Protein AF-A0A1F6H329-F1 (afdb_monomer)

Sequence (120 aa):
MDLDRSALQQIVFTAFVAAAVDGFIDDDEITAINGFAQNHWKMEWGPLQTFLRDVDDHVVEFYQTLGEEDLEERLFNQILPQLNLGSKSLLLELLTNLMQADQEIEQAEVRILERLKKSL

Foldseek 3Di:
DQDDLVLLLLLLLLQVLLCCLVPDHDPLSVVLSLVLSVVNDDCVVPDSVVSVVVSVVVNVVCVVPCPPPRSLCCSLPPRLVVHDPVSLVVSLVSLVVSQVVDPDRDPSSVVSSVSSVVVD

Secondary structure (DSSP, 8-state):
----HHHHHHHHHHHHHHHGGGS---HHHHHHHHHHHHHH--GGG--HHHHHHHHHHHHHHHHHTTTTS-HHHHIIIIIGGGS-HHHHHHHHHHHHHHHHHSSS--HHHHHHHHHHHHT-

Nearest PDB structures (foldseek):
  7znk-assembly1_B  TM=3.290E-01  e=5.346E+00  Homo sapiens
  7znk-assembly1_J  TM=3.082E-01  e=5.913E+00  Homo sapiens

InterPro domains:
  IPR029024 TerB-like [G3DSA:1.10.3680.10] (3-120)
  IPR029024 TerB-like [SSF158682] (4-118)

Solvent-accessible surface area (backbone atoms only — not comparable to full-atom values): 7131 Å² total; per-residue (Å²): 132,89,77,50,75,65,59,49,48,53,35,52,40,50,47,56,56,55,58,35,64,88,75,53,73,55,73,67,51,52,49,50,53,51,49,51,51,58,76,71,57,56,74,90,82,48,63,66,69,56,54,52,46,57,37,50,54,51,51,53,52,49,60,72,69,41,78,90,59,56,63,66,59,46,42,62,72,60,51,55,71,73,48,53,67,70,47,49,52,51,40,50,53,50,54,53,51,44,52,65,72,39,92,69,74,52,72,69,55,53,51,49,53,54,53,53,64,76,73,104

Structure (mmCIF, N/CA/C/O backbone):
data_AF-A0A1F6H329-F1
#
_entry.id   AF-A0A1F6H329-F1
#
loop_
_atom_site.group_PDB
_atom_site.id
_atom_site.type_symbol
_atom_site.label_atom_id
_atom_site.label_alt_id
_atom_site.label_comp_id
_atom_site.label_asym_id
_atom_site.label_entity_id
_atom_site.label_seq_id
_atom_site.pdbx_PDB_ins_code
_atom_site.Cartn_x
_atom_site.Cartn_y
_atom_site.Cartn_z
_atom_site.occupancy
_atom_site.B_iso_or_equiv
_atom_site.auth_seq_id
_atom_site.auth_comp_id
_atom_site.auth_asym_id
_atom_site.auth_atom_id
_atom_site.pdbx_PDB_model_num
ATOM 1 N N . MET A 1 1 ? 17.710 3.892 -3.164 1.00 58.84 1 MET A N 1
ATOM 2 C CA . MET A 1 1 ? 17.447 2.551 -2.605 1.00 58.84 1 MET A CA 1
ATOM 3 C C . MET A 1 1 ? 16.958 1.699 -3.754 1.00 58.84 1 MET A C 1
ATOM 5 O O . MET A 1 1 ? 16.058 2.153 -4.447 1.00 58.84 1 MET A O 1
ATOM 9 N N . ASP A 1 2 ? 17.571 0.545 -4.005 1.00 71.25 2 ASP A N 1
ATOM 10 C CA . ASP A 1 2 ? 17.069 -0.363 -5.036 1.00 71.25 2 ASP A CA 1
ATOM 11 C C . ASP A 1 2 ? 15.914 -1.173 -4.459 1.00 71.25 2 ASP A C 1
ATOM 13 O O . ASP A 1 2 ? 16.105 -1.985 -3.556 1.00 71.25 2 ASP A O 1
ATOM 17 N N . LEU A 1 3 ? 14.712 -0.911 -4.963 1.00 86.19 3 LEU A N 1
ATOM 18 C CA . LEU A 1 3 ? 13.537 -1.715 -4.667 1.00 86.19 3 LEU A CA 1
ATOM 19 C C . LEU A 1 3 ? 13.639 -3.032 -5.445 1.00 86.19 3 LEU A C 1
ATOM 21 O O . LEU A 1 3 ? 13.915 -3.022 -6.653 1.00 86.19 3 LEU A O 1
ATOM 25 N N . ASP A 1 4 ? 13.436 -4.157 -4.766 1.00 93.44 4 ASP A N 1
ATOM 26 C CA . ASP A 1 4 ? 13.198 -5.439 -5.427 1.00 93.44 4 ASP A CA 1
ATOM 27 C C . ASP A 1 4 ? 11.694 -5.659 -5.667 1.00 93.44 4 ASP A C 1
ATOM 29 O O . ASP A 1 4 ? 10.845 -4.927 -5.148 1.00 93.44 4 ASP A O 1
ATOM 33 N N . ARG A 1 5 ? 11.361 -6.666 -6.485 1.00 94.06 5 ARG A N 1
ATOM 34 C CA . ARG A 1 5 ? 9.971 -6.976 -6.855 1.00 94.06 5 ARG A CA 1
ATOM 35 C C . ARG A 1 5 ? 9.096 -7.268 -5.630 1.00 94.06 5 ARG A C 1
ATOM 37 O O . ARG A 1 5 ? 7.934 -6.876 -5.621 1.00 94.06 5 ARG A O 1
ATOM 44 N N . SER A 1 6 ? 9.638 -7.947 -4.618 1.00 92.94 6 SER A N 1
ATOM 45 C CA . SER A 1 6 ? 8.884 -8.348 -3.425 1.00 92.94 6 SER A CA 1
ATOM 46 C C . SER A 1 6 ? 8.572 -7.144 -2.543 1.00 92.94 6 SER A C 1
ATOM 48 O O . SER A 1 6 ? 7.443 -6.996 -2.085 1.00 92.94 6 SER A O 1
ATOM 50 N N . ALA A 1 7 ? 9.552 -6.265 -2.333 1.00 93.50 7 ALA A N 1
ATOM 51 C CA . ALA A 1 7 ? 9.366 -5.023 -1.598 1.00 93.50 7 ALA A CA 1
ATOM 52 C C . ALA A 1 7 ? 8.341 -4.121 -2.298 1.00 93.50 7 ALA A C 1
ATOM 54 O O . ALA A 1 7 ? 7.457 -3.581 -1.637 1.00 93.50 7 ALA A O 1
ATOM 55 N N . LEU A 1 8 ? 8.396 -4.016 -3.634 1.00 95.56 8 LEU A N 1
ATOM 56 C CA . LEU A 1 8 ? 7.386 -3.282 -4.398 1.00 95.56 8 LEU A CA 1
ATOM 57 C C . LEU A 1 8 ? 5.991 -3.880 -4.213 1.00 95.56 8 LEU A C 1
ATOM 59 O O . LEU A 1 8 ? 5.053 -3.141 -3.934 1.00 95.56 8 LEU A O 1
ATOM 63 N N . GLN A 1 9 ? 5.859 -5.206 -4.319 1.00 95.50 9 GLN A N 1
ATOM 64 C CA . GLN A 1 9 ? 4.583 -5.892 -4.120 1.00 95.50 9 GLN A CA 1
ATOM 65 C C . GLN A 1 9 ? 3.992 -5.586 -2.745 1.00 95.50 9 GLN A C 1
ATOM 67 O O . GLN A 1 9 ? 2.820 -5.240 -2.653 1.00 95.50 9 GLN A O 1
ATOM 72 N N . GLN A 1 10 ? 4.806 -5.668 -1.690 1.00 94.81 10 GLN A N 1
ATOM 73 C CA . GLN A 1 10 ? 4.357 -5.396 -0.328 1.00 94.81 10 GLN A CA 1
ATOM 74 C C . GLN A 1 10 ? 3.942 -3.935 -0.131 1.00 94.81 10 GLN A C 1
ATOM 76 O O . GLN A 1 10 ? 2.940 -3.689 0.534 1.00 94.81 10 GLN A O 1
ATOM 81 N N . ILE A 1 11 ? 4.667 -2.971 -0.710 1.00 95.69 11 ILE A N 1
ATOM 82 C CA . ILE A 1 11 ? 4.303 -1.547 -0.626 1.00 95.69 11 ILE A CA 1
ATOM 83 C C . ILE A 1 11 ? 2.969 -1.297 -1.325 1.00 95.69 11 ILE A C 1
ATOM 85 O O . ILE A 1 11 ? 2.082 -0.707 -0.720 1.00 95.69 11 ILE A O 1
ATOM 89 N N . VAL A 1 12 ? 2.815 -1.772 -2.564 1.00 96.50 12 VAL A N 1
ATOM 90 C CA . VAL A 1 12 ? 1.596 -1.559 -3.361 1.00 96.50 12 VAL A CA 1
ATOM 91 C C . VAL A 1 12 ? 0.400 -2.250 -2.701 1.00 96.50 12 VAL A C 1
ATOM 93 O O . VAL A 1 12 ? -0.640 -1.626 -2.527 1.00 96.50 12 VAL A O 1
ATOM 96 N N . PHE A 1 13 ? 0.565 -3.495 -2.244 1.00 95.94 13 PHE A N 1
ATOM 97 C CA . PHE A 1 13 ? -0.448 -4.204 -1.457 1.00 95.94 13 PHE A CA 1
ATOM 98 C C . PHE A 1 13 ? -0.856 -3.411 -0.209 1.00 95.94 13 PHE A C 1
ATOM 100 O O . PHE A 1 13 ? -2.038 -3.183 0.026 1.00 95.94 13 PHE A O 1
ATOM 107 N N . THR A 1 14 ? 0.122 -2.955 0.579 1.00 94.81 14 THR A N 1
ATOM 108 C CA . THR A 1 14 ? -0.160 -2.214 1.815 1.00 94.81 14 THR A CA 1
ATOM 109 C C . THR A 1 14 ? -0.842 -0.881 1.519 1.00 94.81 14 THR A C 1
ATOM 111 O O . THR A 1 14 ? -1.694 -0.464 2.293 1.00 94.81 14 THR A O 1
ATOM 114 N N . ALA A 1 15 ? -0.499 -0.227 0.405 1.00 94.44 15 ALA A N 1
ATOM 115 C CA . ALA A 1 15 ? -1.142 1.008 -0.024 1.00 94.44 15 ALA A CA 1
ATOM 116 C C . ALA A 1 15 ? -2.621 0.790 -0.363 1.00 94.44 15 ALA A C 1
ATOM 118 O O . ALA A 1 15 ? -3.449 1.543 0.129 1.00 94.44 15 ALA A O 1
ATOM 119 N N . PHE A 1 16 ? -2.963 -0.274 -1.099 1.00 93.62 16 PHE A N 1
ATOM 120 C CA . PHE A 1 16 ? -4.364 -0.624 -1.370 1.00 93.62 16 PHE A CA 1
ATOM 121 C C . PHE A 1 16 ? -5.154 -0.930 -0.094 1.00 93.62 16 PHE A C 1
ATOM 123 O O . PHE A 1 16 ? -6.293 -0.497 0.050 1.00 93.62 16 PHE A O 1
ATOM 130 N N . VAL A 1 17 ? -4.552 -1.659 0.848 1.00 92.19 17 VAL A N 1
ATOM 131 C CA . VAL A 1 17 ? -5.194 -1.962 2.136 1.00 92.19 17 VAL A CA 1
ATOM 132 C C . VAL A 1 17 ? -5.386 -0.698 2.980 1.00 92.19 17 VAL A C 1
ATOM 134 O O . VAL A 1 17 ? -6.398 -0.570 3.658 1.00 92.19 17 VAL A O 1
ATOM 137 N N . ALA A 1 18 ? -4.420 0.222 2.956 1.00 90.69 18 ALA A N 1
ATOM 138 C CA . ALA A 1 18 ? -4.478 1.466 3.716 1.00 90.69 18 ALA A CA 1
ATOM 139 C C . ALA A 1 18 ? -5.462 2.485 3.127 1.00 90.69 18 ALA A C 1
ATOM 141 O O . ALA A 1 18 ? -6.132 3.148 3.909 1.00 90.69 18 ALA A O 1
ATOM 142 N N . ALA A 1 19 ? -5.541 2.591 1.797 1.00 88.88 19 ALA A N 1
ATOM 143 C CA . ALA A 1 19 ? -6.507 3.444 1.103 1.00 88.88 19 ALA A CA 1
ATOM 144 C C . ALA A 1 19 ? -7.940 3.002 1.430 1.00 88.88 19 ALA A C 1
ATOM 146 O O . ALA A 1 19 ? -8.731 3.775 1.938 1.00 88.88 19 ALA A O 1
ATOM 147 N N . ALA A 1 20 ? -8.217 1.699 1.342 1.00 87.62 20 ALA A N 1
ATOM 148 C CA . ALA A 1 20 ? -9.539 1.151 1.642 1.00 87.62 20 ALA A CA 1
ATOM 149 C C . ALA A 1 20 ? -9.882 1.024 3.148 1.00 87.62 20 ALA A C 1
ATOM 151 O O . ALA A 1 20 ? -10.765 0.240 3.510 1.00 87.62 20 ALA A O 1
ATOM 152 N N . VAL A 1 21 ? -9.200 1.752 4.047 1.00 85.12 21 VAL A N 1
ATOM 153 C CA . VAL A 1 21 ? -9.437 1.654 5.504 1.00 85.12 21 VAL A CA 1
ATOM 154 C C . VAL A 1 21 ? -10.834 2.127 5.914 1.00 85.12 21 VAL A C 1
ATOM 156 O O . VAL A 1 21 ? -11.420 1.608 6.866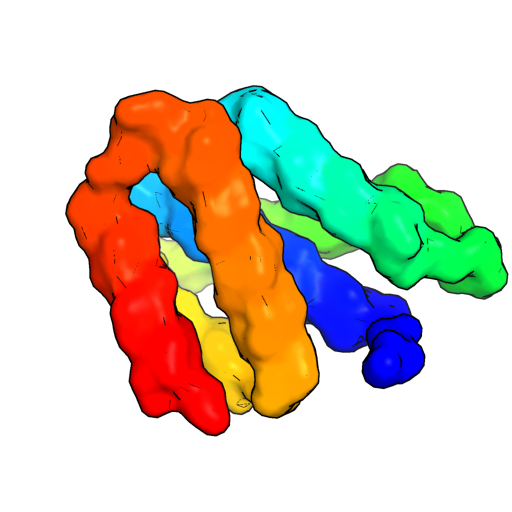 1.00 85.12 21 VAL A O 1
ATOM 159 N N . ASP A 1 22 ? -11.366 3.113 5.205 1.00 80.94 22 ASP A N 1
ATOM 160 C CA . ASP A 1 22 ? -12.696 3.694 5.390 1.00 80.94 22 ASP A CA 1
ATOM 161 C C . ASP A 1 22 ? -13.813 2.850 4.735 1.00 80.94 22 ASP A C 1
ATOM 163 O O . ASP A 1 22 ? -15.003 3.076 4.973 1.00 80.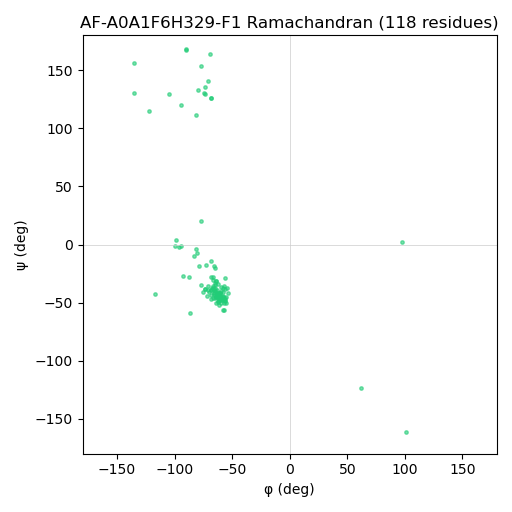94 22 ASP A O 1
ATOM 167 N N . GLY A 1 23 ? -13.432 1.816 3.976 1.00 79.44 23 GLY A N 1
ATOM 168 C CA . GLY A 1 23 ? -14.320 0.899 3.272 1.00 79.44 23 GLY A CA 1
ATOM 169 C C . GLY A 1 23 ? -14.541 1.227 1.794 1.00 79.44 23 GLY A C 1
ATOM 170 O O . GLY A 1 23 ? -15.295 0.497 1.140 1.00 79.44 23 GLY A O 1
ATOM 171 N N . PHE A 1 24 ? -13.905 2.265 1.248 1.00 80.88 24 PHE A N 1
ATOM 172 C CA . PHE A 1 24 ? -13.944 2.584 -0.176 1.00 80.88 24 PHE A CA 1
ATOM 173 C C . PHE A 1 24 ? -12.545 2.935 -0.695 1.00 80.88 24 PHE A C 1
ATOM 175 O O . PHE A 1 24 ? -11.652 3.267 0.059 1.00 80.88 24 PHE A O 1
ATOM 182 N N . ILE A 1 25 ? -12.327 2.774 -1.993 1.00 86.06 25 ILE A N 1
ATOM 183 C CA . ILE A 1 25 ? -11.130 3.291 -2.652 1.00 86.06 25 ILE A CA 1
ATOM 184 C C . ILE A 1 25 ? -11.592 3.946 -3.939 1.00 86.06 25 ILE A C 1
ATOM 186 O O . ILE A 1 25 ? -12.383 3.349 -4.684 1.00 86.06 25 ILE A O 1
ATOM 190 N N . ASP A 1 26 ? -11.145 5.168 -4.184 1.00 86.25 26 ASP A N 1
ATOM 191 C CA . ASP A 1 26 ? -11.553 5.904 -5.369 1.00 86.25 26 ASP A CA 1
ATOM 192 C C . ASP A 1 26 ? -10.629 5.662 -6.579 1.00 86.25 26 ASP A C 1
ATOM 194 O O . ASP A 1 26 ? -9.557 5.046 -6.504 1.00 86.25 26 ASP A O 1
ATOM 198 N N . ASP A 1 27 ? -11.085 6.107 -7.752 1.00 88.50 27 ASP A N 1
ATOM 199 C CA . ASP A 1 27 ? -10.350 5.924 -9.006 1.00 88.50 27 ASP A CA 1
ATOM 200 C C . ASP A 1 27 ? -9.023 6.714 -9.036 1.00 88.50 27 ASP A C 1
ATOM 202 O O . ASP A 1 27 ? -8.073 6.293 -9.714 1.00 88.50 27 ASP A O 1
ATOM 206 N N . ASP A 1 28 ? -8.931 7.837 -8.319 1.00 87.81 28 ASP A N 1
ATOM 207 C CA . ASP A 1 28 ? -7.739 8.685 -8.257 1.00 87.81 28 ASP A CA 1
ATOM 208 C C . ASP A 1 28 ? -6.663 8.033 -7.371 1.00 87.81 28 ASP A C 1
ATOM 210 O O . ASP A 1 28 ? -5.491 7.963 -7.768 1.00 87.81 28 ASP A O 1
ATOM 214 N N . GLU A 1 29 ? -7.054 7.437 -6.246 1.00 88.06 29 GLU A N 1
ATOM 215 C CA . GLU A 1 29 ? -6.195 6.643 -5.373 1.00 88.06 29 GLU A CA 1
ATOM 216 C C . GLU A 1 29 ? -5.652 5.408 -6.090 1.00 88.06 29 GLU A C 1
ATOM 218 O O . GLU A 1 29 ? -4.437 5.166 -6.105 1.00 88.06 29 GLU A O 1
ATOM 223 N N . ILE A 1 30 ? -6.529 4.655 -6.767 1.00 91.06 30 ILE A N 1
ATOM 224 C CA . ILE A 1 30 ? -6.133 3.512 -7.599 1.00 91.06 30 ILE A CA 1
ATOM 225 C C . ILE A 1 30 ? -5.121 3.964 -8.657 1.00 91.06 30 ILE A C 1
ATOM 227 O O . ILE A 1 30 ? -4.093 3.310 -8.874 1.00 91.06 30 ILE A O 1
ATOM 231 N N . THR A 1 31 ? -5.394 5.083 -9.331 1.00 91.31 31 THR A N 1
ATOM 232 C CA . THR A 1 31 ? -4.522 5.622 -10.378 1.00 91.31 31 THR A CA 1
ATOM 233 C C . THR A 1 31 ? -3.154 6.001 -9.821 1.00 91.31 31 THR A C 1
ATOM 235 O O . THR A 1 31 ? -2.130 5.678 -10.430 1.00 91.31 31 THR A O 1
ATOM 238 N N . ALA A 1 32 ? -3.106 6.632 -8.653 1.00 91.25 32 ALA A N 1
ATOM 239 C CA . ALA A 1 32 ? -1.865 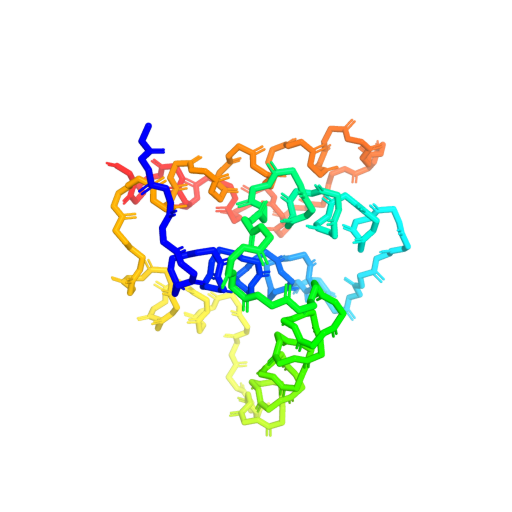7.039 -8.017 1.00 91.25 32 ALA A CA 1
ATOM 240 C C . ALA A 1 32 ? -1.044 5.843 -7.499 1.00 91.25 32 ALA A C 1
ATOM 242 O O . ALA A 1 32 ? 0.170 5.797 -7.731 1.00 91.25 32 ALA A O 1
ATOM 243 N N . ILE A 1 33 ? -1.681 4.830 -6.898 1.00 95.06 33 ILE A N 1
ATOM 244 C CA . ILE A 1 33 ? -1.014 3.583 -6.479 1.00 95.06 33 ILE A CA 1
ATOM 245 C C . ILE A 1 33 ? -0.445 2.840 -7.698 1.00 95.06 33 ILE A C 1
ATOM 247 O O . ILE A 1 33 ? 0.720 2.425 -7.698 1.00 95.06 33 ILE A O 1
ATOM 251 N N . ASN A 1 34 ? -1.221 2.724 -8.779 1.00 94.94 34 ASN A N 1
ATOM 252 C CA . ASN A 1 34 ? -0.762 2.109 -10.026 1.00 94.94 34 ASN A CA 1
ATOM 253 C C . ASN A 1 34 ? 0.372 2.908 -10.682 1.00 94.94 34 ASN A C 1
ATOM 255 O O . ASN A 1 34 ? 1.335 2.323 -11.185 1.00 94.94 34 ASN A O 1
ATOM 259 N N . GLY A 1 35 ? 0.296 4.240 -10.645 1.00 94.62 35 GLY A N 1
ATOM 260 C CA . GLY A 1 35 ? 1.350 5.132 -11.122 1.00 94.62 35 GLY A CA 1
ATOM 261 C C . GLY A 1 35 ? 2.652 4.951 -10.340 1.00 94.62 35 GLY A C 1
ATOM 262 O O . GLY A 1 35 ? 3.727 4.860 -10.937 1.00 94.62 35 GLY A O 1
ATOM 263 N N . PHE A 1 36 ? 2.567 4.809 -9.016 1.00 95.19 36 PHE A N 1
ATOM 264 C CA . PHE A 1 36 ? 3.714 4.462 -8.178 1.00 95.19 36 PHE A CA 1
ATOM 265 C C . PHE A 1 36 ? 4.311 3.109 -8.581 1.00 95.19 36 PHE A C 1
ATOM 267 O O . PHE A 1 36 ? 5.513 3.021 -8.845 1.00 95.19 36 PHE A O 1
ATOM 274 N N . ALA A 1 37 ? 3.480 2.070 -8.710 1.00 95.44 37 ALA A N 1
ATOM 275 C CA . ALA A 1 37 ? 3.929 0.752 -9.149 1.00 95.44 37 ALA A CA 1
ATOM 276 C C . ALA A 1 37 ? 4.653 0.819 -10.502 1.00 95.44 37 ALA A C 1
ATOM 278 O O . ALA A 1 37 ? 5.741 0.264 -10.647 1.00 95.44 37 ALA A O 1
ATOM 279 N N . GLN A 1 38 ? 4.096 1.555 -11.466 1.00 95.69 38 GLN A N 1
ATOM 280 C CA . GLN A 1 38 ? 4.685 1.753 -12.788 1.00 95.69 38 GLN A CA 1
ATOM 281 C C . GLN A 1 38 ? 6.047 2.460 -12.728 1.00 95.69 38 GLN A C 1
ATOM 283 O O . GLN A 1 38 ? 6.976 2.042 -13.420 1.00 95.69 38 GLN A O 1
ATOM 288 N N . ASN A 1 39 ? 6.189 3.495 -11.897 1.00 94.75 39 ASN A N 1
ATOM 289 C CA . ASN A 1 39 ? 7.427 4.274 -11.772 1.00 94.75 39 ASN A CA 1
ATOM 290 C C . ASN A 1 39 ? 8.578 3.482 -11.140 1.00 94.75 39 ASN A C 1
ATOM 292 O O . ASN A 1 39 ? 9.746 3.749 -11.425 1.00 94.75 39 ASN A O 1
ATOM 296 N N . HIS A 1 40 ? 8.255 2.501 -10.297 1.00 94.38 40 HIS A N 1
ATOM 297 C CA . HIS A 1 40 ? 9.234 1.638 -9.638 1.00 94.38 40 HIS A CA 1
ATOM 298 C C . HIS A 1 40 ? 9.393 0.267 -10.314 1.00 94.38 40 HIS A C 1
ATOM 300 O O . HIS A 1 40 ? 10.227 -0.536 -9.888 1.00 94.38 40 HIS A O 1
ATOM 306 N N . TRP A 1 41 ? 8.633 -0.005 -11.380 1.00 95.62 41 TRP A N 1
ATOM 307 C CA . TRP A 1 41 ? 8.681 -1.271 -12.101 1.00 95.62 41 TRP A CA 1
ATOM 308 C C . TRP A 1 41 ? 9.941 -1.403 -12.957 1.00 95.62 41 TRP A C 1
ATOM 310 O O . TRP A 1 41 ? 10.306 -0.502 -13.715 1.00 95.62 41 TRP A O 1
ATOM 320 N N . LYS A 1 42 ? 10.575 -2.579 -12.913 1.00 95.12 42 LYS A N 1
ATOM 321 C CA . LYS A 1 42 ? 11.679 -2.931 -13.813 1.00 95.12 42 LYS A CA 1
ATOM 322 C C . LYS A 1 42 ? 11.191 -3.904 -14.878 1.00 95.12 42 LYS A C 1
ATOM 324 O O . LYS A 1 42 ? 10.632 -4.950 -14.565 1.00 95.12 42 LYS A O 1
ATOM 329 N N . MET A 1 43 ? 11.470 -3.596 -16.148 1.00 92.94 43 MET A N 1
ATOM 330 C CA . MET A 1 43 ? 11.051 -4.424 -17.293 1.00 92.94 43 MET A CA 1
ATOM 331 C C . MET A 1 43 ? 11.535 -5.881 -17.206 1.00 92.94 43 MET A C 1
ATOM 333 O O . MET A 1 43 ? 10.873 -6.782 -17.713 1.00 92.94 43 MET A O 1
ATOM 337 N N . GLU A 1 44 ? 12.669 -6.127 -16.545 1.00 95.69 44 GLU A N 1
ATOM 338 C CA . GLU A 1 44 ? 13.230 -7.469 -16.336 1.00 95.69 44 GLU A CA 1
ATOM 339 C C . GLU A 1 44 ? 12.365 -8.379 -15.445 1.00 95.69 44 GLU A C 1
ATOM 341 O O . GLU A 1 44 ? 12.507 -9.598 -15.498 1.00 95.69 44 GLU A O 1
ATOM 346 N N . TRP A 1 45 ? 11.445 -7.815 -14.657 1.00 95.56 45 TRP A N 1
ATOM 347 C CA . TRP A 1 45 ? 10.518 -8.573 -13.811 1.00 95.56 45 TRP A CA 1
ATOM 348 C C . TRP A 1 45 ? 9.296 -9.104 -14.573 1.00 95.56 45 TRP A C 1
ATOM 350 O O . TRP A 1 45 ? 8.492 -9.839 -14.001 1.00 95.56 45 TRP A O 1
ATOM 360 N N . GLY A 1 46 ? 9.164 -8.759 -15.858 1.00 95.50 46 GLY A N 1
ATOM 361 C CA . GLY A 1 46 ? 8.069 -9.187 -16.722 1.00 95.50 46 GLY A CA 1
ATOM 362 C C . GLY A 1 46 ? 6.986 -8.117 -16.917 1.00 95.50 46 GLY A C 1
ATOM 363 O O . GLY A 1 46 ? 7.234 -6.922 -16.720 1.00 95.50 46 GLY A O 1
ATOM 364 N N . PRO A 1 47 ? 5.781 -8.517 -17.361 1.00 96.50 47 PRO A N 1
ATOM 365 C CA . PRO A 1 47 ? 4.690 -7.584 -17.618 1.00 96.50 47 PRO A CA 1
ATOM 366 C C . PRO A 1 47 ? 4.153 -6.960 -16.324 1.00 96.50 47 PRO A C 1
ATOM 368 O O . PRO A 1 47 ? 3.705 -7.676 -15.430 1.00 96.50 47 PRO A O 1
ATOM 371 N N . LEU A 1 48 ? 4.102 -5.624 -16.266 1.00 95.25 48 LEU A N 1
ATOM 372 C CA . LEU A 1 48 ? 3.517 -4.883 -15.137 1.00 95.25 48 LEU A CA 1
ATOM 373 C C . LEU A 1 48 ? 2.074 -5.321 -14.841 1.00 95.25 48 LEU A C 1
ATOM 375 O O . LEU A 1 48 ? 1.690 -5.445 -13.688 1.00 95.25 48 LEU A O 1
ATOM 379 N N . GLN A 1 49 ? 1.287 -5.617 -15.877 1.00 95.44 49 GLN A N 1
ATOM 380 C CA . GLN A 1 49 ? -0.106 -6.048 -15.715 1.00 95.44 49 GLN A CA 1
ATOM 381 C C . GLN A 1 49 ? -0.246 -7.384 -14.975 1.00 95.44 49 GLN A C 1
ATOM 383 O O . GLN A 1 49 ? -1.219 -7.589 -14.259 1.00 95.44 49 GLN A O 1
ATOM 388 N N . THR A 1 50 ? 0.726 -8.290 -15.118 1.00 95.81 50 THR A N 1
ATOM 389 C CA . THR A 1 50 ? 0.750 -9.529 -14.332 1.00 95.81 50 THR A CA 1
ATOM 390 C C . THR A 1 50 ? 1.026 -9.215 -12.868 1.00 95.81 50 THR A C 1
ATOM 392 O O . THR A 1 50 ? 0.324 -9.715 -12.006 1.00 95.81 50 THR A O 1
ATOM 395 N N . PHE A 1 51 ? 1.979 -8.323 -12.593 1.00 96.56 51 PHE A N 1
ATOM 396 C CA . PHE A 1 51 ? 2.258 -7.873 -11.231 1.00 96.56 51 PHE A CA 1
ATOM 397 C C . PHE A 1 51 ? 1.055 -7.191 -10.568 1.00 96.56 51 PHE A C 1
ATOM 399 O O . PHE A 1 51 ? 0.749 -7.504 -9.424 1.00 96.56 51 PHE A O 1
ATOM 406 N N . LEU A 1 52 ? 0.362 -6.292 -11.272 1.00 95.31 52 LEU A N 1
ATOM 407 C CA . LEU A 1 52 ? -0.816 -5.614 -10.724 1.00 95.31 52 LEU A CA 1
ATOM 408 C C . LEU A 1 52 ? -1.958 -6.596 -10.454 1.00 95.31 52 LEU A C 1
ATOM 410 O O . LEU A 1 52 ? -2.611 -6.479 -9.426 1.00 95.31 52 LEU A O 1
ATOM 414 N N . ARG A 1 53 ? -2.150 -7.601 -11.320 1.00 95.38 53 ARG A N 1
ATOM 415 C CA . ARG A 1 53 ? -3.103 -8.688 -11.060 1.00 95.38 53 ARG A CA 1
ATOM 416 C C . ARG A 1 53 ? -2.712 -9.520 -9.838 1.00 95.38 53 ARG A C 1
ATOM 418 O O . ARG A 1 53 ? -3.574 -9.790 -9.019 1.00 95.38 53 ARG A O 1
ATOM 425 N N . ASP A 1 54 ? -1.436 -9.880 -9.692 1.00 94.94 54 ASP A N 1
ATOM 426 C CA . ASP A 1 54 ? -0.963 -10.621 -8.514 1.00 94.94 54 ASP A CA 1
ATOM 427 C C . ASP A 1 54 ? -1.219 -9.823 -7.217 1.00 94.94 54 ASP A C 1
ATOM 429 O O . ASP A 1 54 ? -1.531 -10.396 -6.176 1.00 94.94 54 ASP A O 1
ATOM 433 N N . VAL A 1 55 ? -1.071 -8.491 -7.261 1.00 95.62 55 VAL A N 1
ATOM 434 C CA . VAL A 1 55 ? -1.397 -7.611 -6.127 1.00 95.62 55 VAL A CA 1
ATOM 435 C C . VAL A 1 55 ? -2.902 -7.576 -5.868 1.00 95.62 55 VAL A C 1
ATOM 437 O O . VAL A 1 55 ? -3.301 -7.721 -4.718 1.00 95.62 55 VAL A O 1
ATOM 440 N N . ASP A 1 56 ? -3.720 -7.405 -6.905 1.00 92.75 56 ASP A N 1
ATOM 441 C CA . ASP A 1 56 ? -5.185 -7.388 -6.803 1.00 92.75 56 ASP A CA 1
ATOM 442 C C . ASP A 1 56 ? -5.718 -8.690 -6.185 1.00 92.75 56 ASP A C 1
ATOM 444 O O . ASP A 1 56 ? -6.443 -8.660 -5.192 1.00 92.75 56 ASP A O 1
ATOM 448 N N . ASP A 1 57 ? -5.246 -9.842 -6.670 1.00 94.50 57 ASP A N 1
ATOM 449 C CA . ASP A 1 57 ? -5.594 -11.156 -6.124 1.00 94.50 57 ASP A CA 1
ATOM 450 C C . ASP A 1 57 ? -5.233 -11.259 -4.626 1.00 94.50 57 ASP A C 1
ATOM 452 O O . ASP A 1 57 ? -6.028 -11.757 -3.826 1.00 94.50 57 ASP A O 1
ATOM 456 N N . HIS A 1 58 ? -4.072 -10.731 -4.215 1.00 93.69 58 HIS A N 1
ATOM 457 C CA . HIS A 1 58 ? -3.667 -10.691 -2.804 1.00 93.69 58 HIS A CA 1
ATOM 458 C C . HIS A 1 58 ? -4.530 -9.749 -1.954 1.00 93.69 58 HIS A C 1
ATOM 460 O O . HIS A 1 58 ? -4.807 -10.056 -0.793 1.00 93.69 58 HIS A O 1
ATOM 466 N N . VAL A 1 59 ? -4.946 -8.600 -2.493 1.00 91.94 59 VAL A N 1
ATOM 467 C CA . VAL A 1 59 ? -5.855 -7.670 -1.805 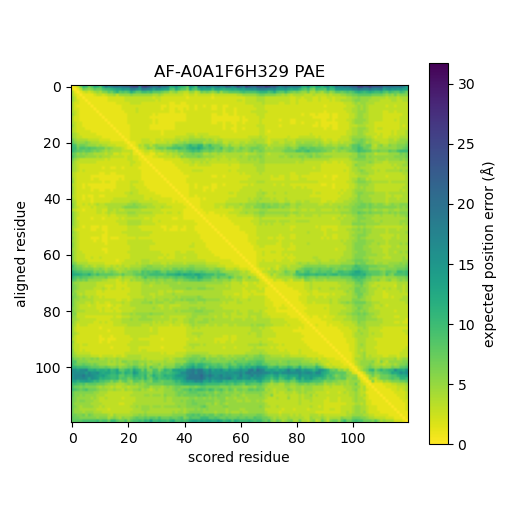1.00 91.94 59 VAL A CA 1
ATOM 468 C C . VAL A 1 59 ? -7.219 -8.333 -1.608 1.00 91.94 59 VAL A C 1
ATOM 470 O O . VAL A 1 59 ? -7.754 -8.327 -0.499 1.00 91.94 59 VAL A O 1
ATOM 473 N N . VAL A 1 60 ? -7.752 -8.981 -2.646 1.00 91.50 60 VAL A N 1
ATOM 474 C CA . VAL A 1 60 ? -9.012 -9.731 -2.574 1.00 91.50 60 VAL A CA 1
ATOM 475 C C . VAL A 1 60 ? -8.926 -10.859 -1.542 1.00 91.50 60 VAL A C 1
ATOM 477 O O . VAL A 1 60 ? -9.817 -10.981 -0.700 1.00 91.50 60 VAL A O 1
ATOM 480 N N . GLU A 1 61 ? -7.858 -11.661 -1.556 1.00 92.56 61 GLU A N 1
ATOM 481 C CA . GLU A 1 61 ? -7.639 -12.726 -0.567 1.00 92.56 61 GLU A CA 1
ATOM 482 C C . GLU A 1 61 ? -7.544 -12.161 0.860 1.00 92.56 61 GLU A C 1
ATOM 484 O O . GLU A 1 61 ? -8.142 -12.698 1.799 1.00 92.56 61 GLU A O 1
ATOM 489 N N . PHE A 1 62 ? -6.845 -11.039 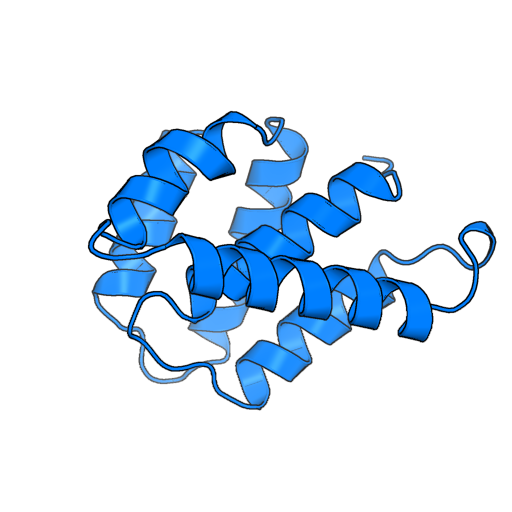1.035 1.00 91.44 62 PHE A N 1
ATOM 490 C CA . PHE A 1 62 ? -6.754 -10.360 2.320 1.00 91.44 62 PHE A CA 1
ATOM 491 C C . PHE A 1 62 ? -8.143 -9.987 2.862 1.00 91.44 62 PHE A C 1
ATOM 493 O O . PHE A 1 62 ? -8.469 -10.364 3.988 1.00 91.44 62 PHE A O 1
ATOM 500 N N . TYR A 1 63 ? -8.995 -9.346 2.056 1.00 88.94 63 TYR A N 1
ATOM 501 C CA . TYR A 1 63 ? -10.351 -8.975 2.475 1.00 88.94 63 TYR A CA 1
ATOM 502 C C . TYR A 1 63 ? -11.263 -10.183 2.712 1.00 88.94 63 TYR A C 1
ATOM 504 O O . TYR A 1 63 ? -12.056 -10.182 3.653 1.00 88.94 63 TYR A O 1
ATOM 512 N N . GLN A 1 64 ? -11.121 -11.254 1.927 1.00 89.31 64 GLN A N 1
ATOM 513 C CA . GLN A 1 64 ? -11.858 -12.504 2.156 1.00 89.31 64 GLN A CA 1
ATOM 514 C C . GLN A 1 64 ? -11.488 -13.170 3.487 1.00 89.31 64 GLN A C 1
ATOM 516 O O . GLN A 1 64 ? -12.329 -13.826 4.104 1.00 89.31 64 GLN A O 1
ATOM 521 N N . THR A 1 65 ? -10.244 -13.000 3.941 1.00 90.00 65 THR A N 1
ATOM 522 C CA . THR A 1 65 ? -9.753 -13.549 5.214 1.00 90.00 65 THR A CA 1
ATOM 523 C C . THR A 1 65 ? -9.847 -12.569 6.385 1.00 90.00 65 THR A C 1
ATOM 525 O O . THR A 1 65 ? -9.468 -12.938 7.499 1.00 90.00 65 THR A O 1
ATOM 528 N N . LEU A 1 66 ? -10.329 -11.338 6.167 1.00 87.06 66 LEU A N 1
ATOM 529 C CA . LEU A 1 66 ? -10.463 -10.319 7.213 1.00 87.06 66 LEU A CA 1
ATOM 530 C C . LEU A 1 66 ? -11.501 -10.729 8.269 1.00 87.06 66 LEU A C 1
ATOM 532 O O . LEU A 1 66 ? -11.252 -10.619 9.467 1.00 87.06 66 LEU A O 1
ATOM 536 N N . GLY A 1 67 ? -12.633 -11.291 7.835 1.00 84.50 67 GLY A N 1
ATOM 537 C CA . GLY A 1 67 ? -13.693 -11.743 8.737 1.00 84.50 67 GLY A CA 1
ATOM 538 C C . GLY A 1 67 ? -14.284 -10.590 9.554 1.00 84.50 67 GLY A C 1
ATOM 539 O O . GLY A 1 67 ? -14.782 -9.627 8.983 1.00 84.50 67 GLY A O 1
ATOM 540 N N . GLU A 1 68 ? -14.247 -10.714 10.884 1.00 82.94 68 GLU A N 1
ATOM 541 C CA . GLU A 1 68 ? -14.705 -9.689 11.841 1.00 82.94 68 GLU A CA 1
ATOM 542 C C . GLU A 1 68 ? -13.545 -8.843 12.412 1.00 82.94 68 GLU A C 1
ATOM 544 O O . GLU A 1 68 ? -13.762 -8.036 13.314 1.00 82.94 68 GLU A O 1
ATOM 549 N N . GLU A 1 69 ? -12.307 -9.053 11.945 1.00 84.38 69 GLU A N 1
ATOM 550 C CA . GLU A 1 69 ? -11.134 -8.313 12.425 1.00 84.38 69 GLU A CA 1
ATOM 551 C C . GLU A 1 69 ? -11.165 -6.858 11.938 1.00 84.38 69 GLU A C 1
ATOM 553 O O . GLU A 1 69 ? -11.519 -6.577 10.792 1.00 84.38 69 GLU A O 1
ATOM 558 N N . ASP A 1 70 ? -10.767 -5.929 12.809 1.00 87.25 70 ASP A N 1
ATOM 559 C CA . ASP A 1 70 ? -10.638 -4.523 12.447 1.00 87.25 70 ASP A CA 1
ATOM 560 C C . ASP A 1 70 ? -9.481 -4.331 11.454 1.00 87.25 70 ASP A C 1
ATOM 562 O O . ASP A 1 70 ? -8.342 -4.753 11.686 1.00 87.25 70 ASP A O 1
ATOM 566 N N . LEU A 1 71 ? -9.788 -3.702 10.320 1.00 87.75 71 LEU A N 1
ATOM 567 C CA . LEU A 1 71 ? -8.847 -3.484 9.226 1.00 87.75 71 LEU A CA 1
ATOM 568 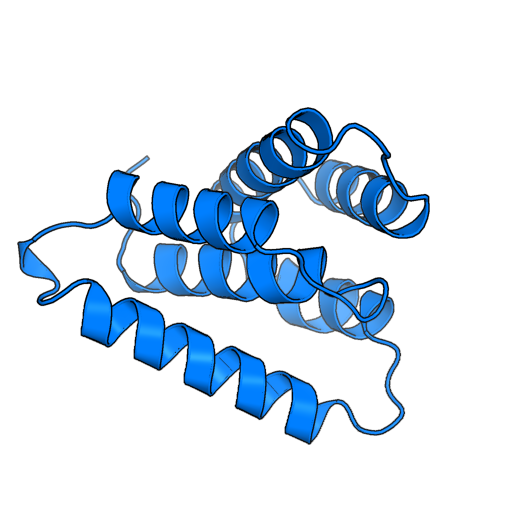C C . LEU A 1 71 ? -7.637 -2.654 9.666 1.00 87.75 71 LEU A C 1
ATOM 570 O O . LEU A 1 71 ? -6.500 -2.985 9.317 1.00 87.75 71 LEU A O 1
ATOM 574 N N . GLU A 1 72 ? -7.876 -1.612 10.469 1.00 87.19 72 GLU A N 1
ATOM 575 C CA . GLU A 1 72 ? -6.822 -0.761 11.016 1.00 87.19 72 GLU A CA 1
ATOM 576 C C . GLU A 1 72 ? -5.906 -1.605 11.921 1.00 87.19 72 GLU A C 1
ATOM 578 O O . GLU A 1 72 ? -4.683 -1.618 11.747 1.00 87.19 72 GLU A O 1
ATOM 583 N N . GLU A 1 73 ? -6.469 -2.384 12.848 1.00 87.62 73 GLU A N 1
ATOM 584 C CA . GLU A 1 73 ? -5.695 -3.276 13.716 1.00 87.62 73 GLU A CA 1
ATOM 585 C C . GLU A 1 73 ? -4.868 -4.293 12.926 1.00 87.62 73 GLU A C 1
ATOM 587 O O . GLU A 1 73 ? -3.677 -4.463 13.215 1.00 87.62 73 GLU A O 1
ATOM 592 N N . ARG A 1 74 ? -5.441 -4.928 11.901 1.00 89.38 74 ARG A N 1
ATOM 593 C CA . ARG A 1 74 ? -4.724 -5.912 11.081 1.00 89.38 74 ARG A CA 1
ATOM 594 C C . ARG A 1 74 ? -3.585 -5.277 10.288 1.00 89.38 74 ARG A C 1
ATOM 596 O O . ARG A 1 74 ? -2.476 -5.824 10.251 1.00 89.38 74 ARG A O 1
ATOM 603 N N . LEU A 1 75 ? -3.817 -4.097 9.713 1.00 90.31 75 LEU A N 1
ATOM 604 C CA . LEU A 1 75 ? -2.793 -3.315 9.023 1.00 90.31 75 LEU A CA 1
ATOM 605 C C . LEU A 1 75 ? -1.601 -3.029 9.949 1.00 90.31 75 LEU A C 1
ATOM 607 O O . LEU A 1 75 ? -0.453 -3.293 9.582 1.00 90.31 75 LEU A O 1
ATOM 611 N N . PHE A 1 76 ? -1.853 -2.552 11.171 1.00 88.06 76 PHE A N 1
ATOM 612 C CA . PHE A 1 76 ? -0.786 -2.175 12.103 1.00 88.06 76 PHE A CA 1
ATOM 613 C C . PHE A 1 76 ? -0.097 -3.344 12.796 1.00 88.06 76 PHE A C 1
ATOM 615 O O . PHE A 1 76 ? 1.104 -3.259 13.063 1.00 88.06 76 PHE A O 1
ATOM 622 N N . ASN A 1 77 ? -0.829 -4.412 13.103 1.00 88.62 77 ASN A N 1
ATOM 623 C CA . ASN A 1 77 ? -0.300 -5.522 13.890 1.00 88.62 77 ASN A CA 1
ATOM 624 C C . ASN A 1 77 ? 0.291 -6.630 13.017 1.00 88.62 77 ASN A C 1
ATOM 626 O O . ASN A 1 77 ? 1.186 -7.340 13.475 1.00 88.62 77 ASN A O 1
ATOM 630 N N . GLN A 1 78 ? -0.181 -6.781 11.776 1.00 89.56 78 GLN A N 1
ATOM 631 C CA . GLN A 1 78 ? 0.212 -7.896 10.917 1.00 89.56 78 GLN A CA 1
ATOM 632 C C . GLN A 1 78 ? 0.945 -7.450 9.653 1.00 89.56 78 GLN A C 1
ATOM 634 O O . GLN A 1 78 ? 1.941 -8.079 9.310 1.00 89.56 78 GLN A O 1
ATOM 639 N N . ILE A 1 79 ? 0.505 -6.385 8.973 1.00 90.50 79 ILE A N 1
ATOM 640 C CA . ILE A 1 79 ? 1.072 -5.994 7.669 1.00 90.50 79 ILE A CA 1
ATOM 641 C C . ILE A 1 79 ? 2.292 -5.084 7.838 1.00 90.50 79 ILE A C 1
ATOM 643 O O . ILE A 1 79 ? 3.398 -5.4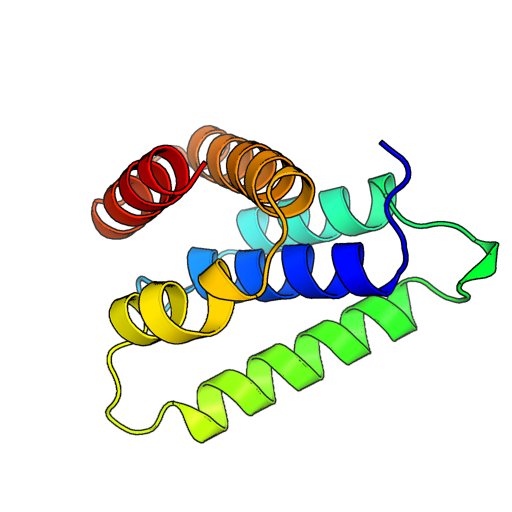32 7.425 1.00 90.50 79 ILE A O 1
ATOM 647 N N . LEU A 1 80 ? 2.124 -3.931 8.488 1.00 89.50 80 LEU A N 1
ATOM 648 C CA . LEU A 1 80 ? 3.185 -2.932 8.632 1.00 89.50 80 LEU A CA 1
ATOM 649 C C . LEU A 1 80 ? 4.467 -3.451 9.304 1.00 89.50 80 LEU A C 1
ATOM 651 O O . LEU A 1 80 ? 5.549 -3.026 8.889 1.00 89.50 80 LEU A O 1
ATOM 655 N N . PRO A 1 81 ? 4.423 -4.361 10.297 1.00 90.44 81 PRO A N 1
ATOM 656 C CA . PRO A 1 81 ? 5.635 -4.930 10.881 1.00 90.44 81 PRO A CA 1
ATOM 657 C C . PRO A 1 81 ? 6.468 -5.779 9.910 1.00 90.44 81 PRO A C 1
ATOM 659 O O . PRO A 1 81 ? 7.656 -5.969 10.159 1.00 90.44 81 PRO A O 1
ATOM 662 N N . GLN A 1 82 ? 5.882 -6.273 8.812 1.00 89.50 82 GLN A N 1
ATOM 663 C CA . GLN A 1 82 ? 6.599 -7.056 7.796 1.00 89.50 82 GLN A CA 1
ATOM 664 C C . GLN A 1 82 ? 7.425 -6.177 6.849 1.00 89.50 82 GLN A C 1
ATOM 666 O O . GLN A 1 82 ? 8.344 -6.669 6.195 1.00 89.50 82 GLN A O 1
ATOM 671 N N . LEU A 1 83 ? 7.127 -4.876 6.787 1.00 90.94 83 LEU A N 1
ATOM 672 C CA . LEU A 1 83 ? 7.859 -3.926 5.961 1.00 90.94 83 LEU A CA 1
ATOM 673 C C . LEU A 1 83 ? 9.166 -3.506 6.638 1.00 90.94 83 LEU A C 1
ATOM 675 O O . LEU A 1 83 ? 9.195 -3.094 7.801 1.00 90.94 83 LEU A O 1
ATOM 679 N N . ASN A 1 84 ? 10.259 -3.522 5.875 1.00 91.31 84 ASN A N 1
ATOM 680 C CA . ASN A 1 84 ? 11.503 -2.888 6.308 1.00 91.31 84 ASN A CA 1
ATOM 681 C C . ASN A 1 84 ? 11.365 -1.351 6.334 1.00 91.31 84 ASN A C 1
ATOM 683 O O . ASN A 1 84 ? 10.465 -0.783 5.715 1.00 91.31 84 ASN A O 1
ATOM 687 N N . LEU A 1 85 ? 12.288 -0.667 7.021 1.00 90.94 85 LEU A N 1
ATOM 688 C CA . LEU A 1 85 ? 12.254 0.795 7.178 1.00 90.94 85 LEU A CA 1
ATOM 689 C C . LEU A 1 85 ? 12.167 1.546 5.842 1.00 90.94 85 LEU A C 1
ATOM 691 O O . LEU A 1 85 ? 11.384 2.480 5.722 1.00 90.94 85 LEU A O 1
ATOM 695 N N . GLY A 1 86 ? 12.911 1.109 4.824 1.00 90.75 86 GLY A N 1
ATOM 696 C CA . GLY A 1 86 ? 12.869 1.733 3.501 1.00 90.75 86 GLY A CA 1
ATOM 697 C C . GLY A 1 86 ? 11.510 1.621 2.820 1.00 90.75 86 GLY A C 1
ATOM 698 O O . GLY A 1 86 ? 11.014 2.589 2.251 1.00 90.75 86 GLY A O 1
ATOM 699 N N . SER A 1 87 ? 10.883 0.452 2.933 1.00 92.81 87 SER A N 1
ATOM 700 C CA . SER A 1 87 ? 9.555 0.189 2.377 1.00 92.81 87 SER A CA 1
ATOM 701 C C . SER A 1 87 ? 8.489 0.993 3.110 1.00 92.81 87 SER A C 1
ATOM 703 O O . SER A 1 87 ? 7.613 1.565 2.473 1.00 92.81 87 SER A O 1
ATOM 705 N N . LYS A 1 88 ? 8.608 1.129 4.436 1.00 92.81 88 LYS A N 1
ATOM 706 C CA . LYS A 1 88 ? 7.750 2.021 5.223 1.00 92.81 88 LYS A CA 1
ATOM 707 C C . LYS A 1 88 ? 7.922 3.489 4.835 1.00 92.81 88 LYS A C 1
ATOM 709 O O . LYS A 1 88 ? 6.934 4.211 4.803 1.00 92.81 88 LYS A O 1
ATOM 714 N N . SER A 1 89 ? 9.146 3.943 4.546 1.00 92.19 89 SER A N 1
ATOM 715 C CA . SER A 1 89 ? 9.384 5.331 4.125 1.00 92.19 89 SER A CA 1
ATOM 716 C C . SER A 1 89 ? 8.747 5.619 2.768 1.00 92.19 89 SER A C 1
ATOM 718 O O . SER A 1 89 ? 8.097 6.647 2.615 1.00 92.19 89 SER A O 1
ATOM 720 N N . LEU A 1 90 ? 8.880 4.692 1.815 1.00 93.31 90 LEU A N 1
ATOM 721 C CA . LEU A 1 90 ? 8.252 4.810 0.496 1.00 93.31 90 LEU A CA 1
ATOM 722 C C . LEU A 1 90 ? 6.727 4.701 0.567 1.00 93.31 90 LEU A C 1
ATOM 724 O O . LEU A 1 90 ? 6.033 5.456 -0.102 1.00 93.31 90 LEU A O 1
ATOM 728 N N . LEU A 1 91 ? 6.203 3.809 1.411 1.00 94.19 91 LEU A N 1
ATOM 729 C CA . LEU A 1 91 ? 4.772 3.737 1.687 1.00 94.19 91 LEU A CA 1
ATOM 730 C C . LEU A 1 91 ? 4.263 5.055 2.279 1.00 94.19 91 LEU A C 1
ATOM 732 O O . LEU A 1 91 ? 3.225 5.547 1.859 1.00 94.19 91 LEU A O 1
ATOM 736 N N . LEU A 1 92 ? 4.997 5.651 3.225 1.00 92.81 92 LEU A N 1
ATOM 737 C CA . LEU A 1 92 ? 4.609 6.930 3.815 1.00 92.81 92 LEU A CA 1
ATOM 738 C C . LEU A 1 92 ? 4.569 8.046 2.766 1.00 92.81 92 LEU A C 1
ATOM 740 O O . LEU A 1 92 ? 3.650 8.861 2.788 1.00 92.81 92 LEU A O 1
ATOM 744 N N . GLU A 1 93 ? 5.555 8.089 1.870 1.00 91.81 93 GLU A N 1
ATOM 745 C CA . GLU A 1 93 ? 5.590 9.039 0.756 1.00 91.81 93 GLU A CA 1
ATOM 746 C C . GLU A 1 93 ? 4.389 8.844 -0.175 1.00 91.81 93 GLU A C 1
ATOM 748 O O . GLU A 1 93 ? 3.687 9.811 -0.465 1.00 91.81 93 GLU A O 1
ATOM 753 N N . LEU A 1 94 ? 4.103 7.598 -0.567 1.00 92.88 94 LEU A N 1
ATOM 754 C CA . LEU A 1 94 ? 2.946 7.257 -1.391 1.00 92.88 94 LEU A CA 1
ATOM 755 C C . LEU A 1 94 ? 1.637 7.709 -0.736 1.00 92.88 94 LEU A C 1
ATOM 757 O O . LEU A 1 94 ? 0.918 8.502 -1.331 1.00 92.88 94 LEU A O 1
ATOM 761 N N . LEU A 1 95 ? 1.362 7.279 0.498 1.00 90.44 95 LEU A N 1
ATOM 762 C CA . LEU A 1 95 ? 0.125 7.626 1.207 1.00 90.44 95 LEU A CA 1
ATOM 763 C C . LEU A 1 95 ? -0.009 9.138 1.449 1.00 90.44 95 LEU A C 1
ATOM 765 O O . LEU A 1 95 ? -1.106 9.678 1.403 1.00 90.44 95 LEU A O 1
ATOM 769 N N . THR A 1 96 ? 1.104 9.845 1.674 1.00 88.50 96 THR A N 1
ATOM 770 C CA . THR A 1 96 ? 1.077 11.312 1.802 1.00 88.50 96 THR A CA 1
ATOM 771 C C . THR A 1 96 ? 0.695 11.977 0.480 1.00 88.50 96 THR A C 1
ATOM 773 O O . THR A 1 96 ? -0.017 12.976 0.496 1.00 88.50 96 THR A O 1
ATOM 776 N N . ASN A 1 97 ? 1.156 11.438 -0.652 1.00 86.69 97 ASN A N 1
ATOM 777 C CA . ASN A 1 97 ? 0.803 11.954 -1.972 1.00 86.69 97 ASN A CA 1
ATOM 778 C C . ASN A 1 97 ? -0.663 11.662 -2.329 1.00 86.69 97 ASN A C 1
ATOM 780 O O . ASN A 1 97 ? -1.285 12.521 -2.946 1.00 86.69 97 ASN A O 1
ATOM 784 N N . LEU A 1 98 ? -1.209 10.506 -1.920 1.00 84.69 98 LEU A N 1
ATOM 785 C CA . LEU A 1 98 ? -2.633 10.172 -2.089 1.00 84.69 98 LEU A CA 1
ATOM 786 C C . LEU A 1 98 ? -3.521 11.218 -1.407 1.00 84.69 98 LEU A C 1
ATOM 788 O O . LEU A 1 98 ? -4.258 11.926 -2.080 1.00 84.69 98 LEU A O 1
ATOM 792 N N . MET A 1 99 ? -3.313 11.444 -0.110 1.00 78.88 99 MET A N 1
ATOM 793 C CA . MET A 1 99 ? -4.108 12.396 0.682 1.00 78.88 99 MET A CA 1
ATOM 794 C C . MET A 1 99 ? -3.899 13.869 0.303 1.00 78.88 99 MET A C 1
ATOM 796 O O . MET A 1 99 ? -4.616 14.744 0.770 1.00 78.88 99 MET A O 1
ATOM 800 N N . GLN A 1 100 ? -2.853 14.190 -0.462 1.00 77.56 100 GLN A N 1
ATOM 801 C CA . GLN A 1 100 ? -2.671 15.534 -1.022 1.00 77.56 100 GLN A CA 1
ATOM 802 C C . GLN A 1 100 ? -3.365 15.705 -2.372 1.00 77.56 100 GLN A C 1
ATOM 804 O O . GLN A 1 100 ? -3.674 16.837 -2.750 1.00 77.56 100 GLN A O 1
ATOM 809 N N . ALA A 1 101 ? -3.521 14.613 -3.121 1.00 73.25 101 ALA A N 1
ATOM 810 C CA . ALA A 1 101 ? -4.300 14.599 -4.348 1.00 73.25 101 ALA A CA 1
ATOM 811 C C . ALA A 1 101 ? -5.793 14.665 -4.019 1.00 73.25 101 ALA A C 1
ATOM 813 O O . ALA A 1 101 ? -6.526 15.399 -4.686 1.00 73.25 101 ALA A O 1
ATOM 814 N N . ASP A 1 102 ? -6.190 13.977 -2.950 1.00 66.69 102 ASP A N 1
ATOM 815 C CA . ASP A 1 102 ? -7.540 14.024 -2.432 1.00 66.69 102 ASP A CA 1
ATOM 816 C C . ASP A 1 102 ? -7.807 15.356 -1.708 1.00 66.69 102 ASP A C 1
ATOM 818 O O . ASP A 1 102 ? -6.998 15.846 -0.914 1.00 66.69 102 ASP A O 1
ATOM 822 N N . GLN A 1 103 ? -8.905 16.033 -2.044 1.00 64.56 103 GLN A N 1
ATOM 823 C CA . GLN A 1 103 ? -9.215 17.360 -1.478 1.00 64.56 103 GLN A CA 1
ATOM 824 C C . GLN A 1 103 ? -9.889 17.265 -0.104 1.00 64.56 103 GLN A C 1
ATOM 826 O O . GLN A 1 103 ? -10.017 18.281 0.591 1.00 64.56 103 GLN A O 1
ATOM 831 N N . GLU A 1 104 ? -10.289 16.059 0.295 1.00 66.62 104 GLU A N 1
ATOM 832 C CA . GLU A 1 104 ? -10.862 15.737 1.592 1.00 66.62 104 GLU A CA 1
ATOM 833 C C . GLU A 1 104 ? -9.987 14.668 2.248 1.00 66.62 104 GLU A C 1
ATOM 835 O O . GLU A 1 104 ? -9.864 13.570 1.740 1.00 66.62 104 GLU A O 1
ATOM 840 N N . ILE A 1 105 ? -9.340 15.008 3.366 1.00 66.69 105 ILE A N 1
ATOM 841 C CA . ILE A 1 105 ? -8.535 14.037 4.115 1.00 66.69 105 ILE A CA 1
ATOM 842 C C . ILE A 1 105 ? -9.411 13.447 5.213 1.00 66.69 105 ILE A C 1
ATOM 844 O O . ILE A 1 105 ? -9.858 14.175 6.116 1.00 66.69 105 ILE A O 1
ATOM 848 N N . GLU A 1 106 ? -9.610 12.134 5.192 1.00 76.19 106 GLU A N 1
ATOM 849 C CA . GLU A 1 106 ? -10.406 11.461 6.207 1.00 76.19 106 GLU A CA 1
ATOM 850 C C . GLU A 1 106 ? -9.640 11.280 7.528 1.00 76.19 106 GLU A C 1
ATOM 852 O O . GLU A 1 106 ? -8.414 11.181 7.59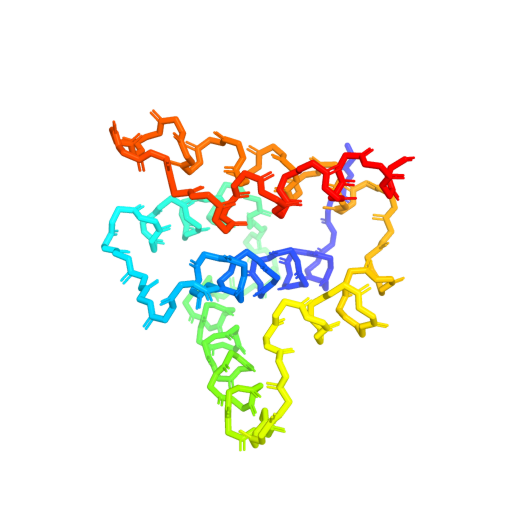7 1.00 76.19 106 GLU A O 1
ATOM 857 N N . GLN A 1 107 ? -10.352 11.200 8.658 1.00 79.75 107 GLN A N 1
ATOM 858 C CA . GLN A 1 107 ? -9.674 11.003 9.948 1.00 79.75 107 GLN A CA 1
ATOM 859 C C . GLN A 1 107 ? -8.990 9.634 10.069 1.00 79.75 107 GLN A C 1
ATOM 861 O O . GLN A 1 107 ? -8.005 9.520 10.802 1.00 79.75 107 GLN A O 1
ATOM 866 N N . ALA A 1 108 ? -9.518 8.598 9.411 1.00 77.88 108 ALA A N 1
ATOM 867 C CA . ALA A 1 108 ? -8.936 7.257 9.436 1.00 77.88 108 ALA A CA 1
ATOM 868 C C . ALA A 1 108 ? -7.567 7.240 8.738 1.00 77.88 108 ALA A C 1
ATOM 870 O O . ALA A 1 108 ? -6.571 6.794 9.308 1.00 77.88 108 ALA A O 1
ATOM 871 N N . GLU A 1 109 ? -7.498 7.857 7.568 1.00 77.75 109 GLU A N 1
ATOM 872 C CA . GLU A 1 109 ? -6.290 8.095 6.792 1.00 77.75 109 GLU A CA 1
ATOM 873 C C . GLU A 1 109 ? -5.208 8.871 7.563 1.00 77.75 109 GLU A C 1
ATOM 875 O O . GLU A 1 109 ? -4.051 8.439 7.652 1.00 77.75 109 GLU A O 1
ATOM 880 N N . VAL A 1 110 ? -5.583 9.977 8.225 1.00 84.31 110 VAL A N 1
ATOM 881 C CA . VAL A 1 110 ? -4.651 10.738 9.079 1.00 84.31 110 VAL A CA 1
ATOM 882 C C . VAL A 1 110 ? -4.079 9.853 10.184 1.00 84.31 110 VAL A C 1
ATOM 884 O O . VAL A 1 110 ? -2.865 9.871 10.420 1.00 84.31 110 VAL A O 1
ATOM 887 N N . ARG A 1 111 ? -4.923 9.053 10.853 1.00 85.19 111 ARG A N 1
ATOM 888 C CA . ARG A 1 111 ? -4.455 8.112 11.884 1.00 85.19 111 ARG A CA 1
ATOM 889 C C . ARG A 1 111 ? -3.458 7.120 11.302 1.00 85.19 111 ARG A C 1
ATOM 891 O O . ARG A 1 111 ? -2.448 6.845 11.961 1.00 85.19 111 ARG A O 1
ATOM 898 N N . ILE A 1 112 ? -3.687 6.634 10.080 1.00 85.44 112 ILE A N 1
ATOM 899 C CA . ILE A 1 112 ? -2.747 5.727 9.428 1.00 85.44 112 ILE A CA 1
ATOM 900 C C . ILE A 1 112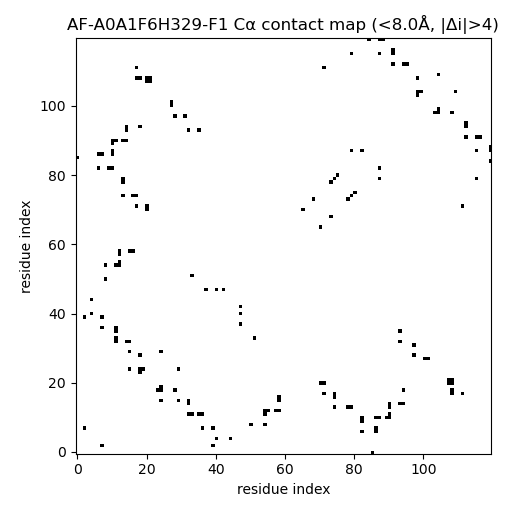 ? -1.390 6.395 9.235 1.00 85.44 112 ILE A C 1
ATOM 902 O O . ILE A 1 112 ? -0.372 5.845 9.669 1.00 85.44 112 ILE A O 1
ATOM 906 N N . LEU A 1 113 ? -1.362 7.593 8.643 1.00 87.62 113 LEU A N 1
ATOM 907 C CA . LEU A 1 113 ? -0.117 8.330 8.424 1.00 87.62 113 LEU A CA 1
ATOM 908 C C . LEU A 1 113 ? 0.626 8.593 9.731 1.00 87.62 113 LEU A C 1
ATOM 910 O O . LEU A 1 113 ? 1.843 8.412 9.801 1.00 87.62 113 LEU A O 1
ATOM 914 N N . GLU A 1 114 ? -0.076 9.027 10.777 1.00 88.38 114 GLU A N 1
ATOM 915 C CA . GLU A 1 114 ? 0.540 9.308 12.072 1.00 88.38 114 GLU A CA 1
ATOM 916 C C . GLU A 1 114 ? 1.151 8.060 12.708 1.00 88.38 114 GLU A C 1
ATOM 918 O O . GLU A 1 114 ? 2.256 8.116 13.258 1.00 88.38 114 GLU A O 1
ATOM 923 N N . ARG A 1 115 ? 0.456 6.922 12.642 1.00 86.44 115 ARG A N 1
ATOM 924 C CA . ARG A 1 115 ? 0.965 5.656 13.181 1.00 86.44 115 ARG A CA 1
ATOM 925 C C . ARG A 1 115 ? 2.116 5.112 12.340 1.00 86.44 115 ARG A C 1
ATOM 927 O O . ARG A 1 115 ? 3.106 4.663 12.917 1.00 86.44 115 ARG A O 1
ATOM 934 N N . LEU A 1 116 ? 2.045 5.219 11.013 1.00 88.12 116 LEU A N 1
ATOM 935 C CA . LEU A 1 116 ? 3.138 4.841 10.118 1.00 88.12 116 LEU A CA 1
ATOM 936 C C . LEU A 1 116 ? 4.393 5.677 10.404 1.00 88.12 116 LEU A C 1
ATOM 938 O O . LEU A 1 116 ? 5.463 5.097 10.593 1.00 88.12 116 LEU A O 1
ATOM 942 N N . LYS A 1 117 ? 4.247 7.003 10.557 1.00 88.94 117 LYS A N 1
ATOM 943 C CA . LYS A 1 117 ? 5.331 7.927 10.948 1.00 88.94 117 LYS A CA 1
ATOM 944 C C . LYS A 1 117 ? 5.991 7.542 12.270 1.00 88.94 117 LYS A C 1
ATOM 946 O O . LYS A 1 117 ? 7.202 7.663 12.387 1.00 88.94 117 LYS A O 1
ATOM 951 N N . LYS A 1 118 ? 5.222 7.070 13.256 1.00 87.44 118 LYS A N 1
ATOM 952 C CA . LYS A 1 118 ? 5.754 6.596 14.551 1.00 87.44 118 LYS A CA 1
ATOM 953 C C . LYS A 1 118 ? 6.479 5.249 14.460 1.00 87.44 118 LYS A C 1
ATOM 955 O O . LYS A 1 118 ? 7.181 4.884 15.397 1.00 87.44 118 LYS A O 1
ATOM 960 N N . SER A 1 119 ? 6.259 4.492 13.386 1.00 82.06 119 SER A N 1
ATOM 961 C CA . SER A 1 119 ? 6.831 3.155 13.177 1.00 82.06 119 SER A CA 1
ATOM 962 C C . SER A 1 119 ? 8.114 3.142 12.330 1.00 82.06 119 SER A C 1
ATOM 964 O O . SER A 1 119 ? 8.659 2.058 12.080 1.00 82.06 119 SER A O 1
ATOM 966 N N . LEU A 1 120 ? 8.527 4.326 11.863 1.00 82.06 120 LEU A N 1
ATOM 967 C CA . LEU A 1 120 ? 9.787 4.632 11.182 1.00 82.06 120 LEU A CA 1
ATOM 968 C C . LEU A 1 120 ? 10.872 4.992 12.200 1.00 82.06 120 LEU A C 1
ATOM 970 O O . LEU A 1 120 ? 12.021 4.552 11.978 1.00 82.06 120 LEU A O 1
#

Radius of gyration: 13.59 Å; Cα contacts (8 Å, |Δi|>4): 92; chains: 1; bounding box: 32×31×32 Å

Organism: NCBI:txid1817773

pLDDT: mean 88.79, std 7.34, range [58.84, 96.56]

Mean predicted aligned error: 4.0 Å